Protein AF-A0AA90TPK6-F1 (afdb_monomer_lite)

Foldseek 3Di:
DDDDPVRVVVVVVVPPDPPCPPVNVVVVVVVVVVVVVVVPPPDQPPPRDPVLLVLLLVLQDPVQQPDSVLLSVLLVVVVVVVDDSVLLSQLSVLLVQLCVLVVNDSVPDHRSNVCSHPVVSSPDDRDRPDPPDDPDPPDPPPPVVVVVVVVVPD

Sequence (154 aa):
MNPTYEELRLLASQAATVEVDAGRLEEMLDEIERLRAVANLKPAKRNDYPPEFEEAWAAYPVERQGTKRSAFKAWGANIKRGVEPAEILLGLHRYLAHAHAIGTETKYLKLAATFFGPDEHFAANYVMPSAKQSNLGKAGQATARAAQEWMDGK

pLDDT: mean 77.91, std 18.77, range [39.22, 97.0]

Structure (mmCIF, N/CA/C/O backbone):
data_AF-A0AA90TPK6-F1
#
_entry.id   AF-A0AA90TPK6-F1
#
loop_
_atom_site.group_PDB
_atom_site.id
_atom_site.type_symbol
_atom_site.label_atom_id
_atom_site.label_alt_id
_atom_site.label_comp_id
_atom_site.label_asym_id
_atom_site.label_entity_id
_atom_site.label_seq_id
_atom_site.pdbx_PDB_ins_code
_atom_site.Cartn_x
_atom_site.Cartn_y
_atom_site.Cartn_z
_atom_site.occupancy
_atom_site.B_iso_or_equiv
_atom_site.auth_seq_id
_atom_site.auth_comp_id
_atom_site.auth_asym_id
_atom_site.auth_atom_id
_atom_site.pdbx_PDB_model_num
ATOM 1 N N . MET A 1 1 ? -57.838 -9.080 41.373 1.00 51.59 1 MET A N 1
ATOM 2 C CA . MET A 1 1 ? -57.489 -9.937 42.525 1.00 51.59 1 MET A CA 1
ATOM 3 C C . MET A 1 1 ? -55.981 -10.071 42.535 1.00 51.59 1 MET A C 1
ATOM 5 O O . MET A 1 1 ? -55.433 -10.412 41.497 1.00 51.59 1 MET A O 1
ATOM 9 N N . ASN A 1 2 ? -55.325 -9.700 43.637 1.00 57.94 2 ASN A N 1
ATOM 10 C CA . ASN A 1 2 ? -53.879 -9.877 43.770 1.00 57.94 2 ASN A CA 1
ATOM 11 C C . ASN A 1 2 ? -53.601 -11.355 44.060 1.00 57.94 2 ASN A C 1
ATOM 13 O O . ASN A 1 2 ? -54.301 -11.911 44.910 1.00 57.94 2 ASN A O 1
ATOM 17 N N . PRO A 1 3 ? -52.638 -11.979 43.363 1.00 74.94 3 PRO A N 1
ATOM 18 C CA . PRO A 1 3 ? -52.300 -13.373 43.596 1.00 74.94 3 PRO A CA 1
ATOM 19 C C . PRO A 1 3 ? -51.870 -13.557 45.049 1.00 74.94 3 PRO A C 1
ATOM 21 O O . PRO A 1 3 ? -51.177 -12.715 45.632 1.00 74.94 3 PRO A O 1
ATOM 24 N N . THR A 1 4 ? -52.332 -14.646 45.644 1.00 85.50 4 THR A N 1
ATOM 25 C CA . THR A 1 4 ? -51.998 -14.982 47.026 1.00 85.50 4 THR A CA 1
ATOM 26 C C . THR A 1 4 ? -50.564 -15.506 47.113 1.00 85.50 4 THR A C 1
ATOM 28 O O . THR A 1 4 ? -49.990 -15.989 46.139 1.00 85.50 4 THR A O 1
ATOM 31 N N . TYR A 1 5 ? -49.953 -15.398 48.294 1.00 73.81 5 TYR A N 1
ATOM 32 C CA . TYR A 1 5 ? -48.559 -15.802 48.517 1.00 73.81 5 TYR A CA 1
ATOM 33 C C . TYR A 1 5 ? -48.288 -17.276 48.153 1.00 73.81 5 TYR A C 1
ATOM 35 O O . TYR A 1 5 ? -47.227 -17.596 47.620 1.00 73.81 5 TYR A O 1
ATOM 43 N N . GLU A 1 6 ? -49.266 -18.156 48.372 1.00 78.00 6 GLU A N 1
ATOM 44 C CA . GLU A 1 6 ? -49.195 -19.573 47.987 1.00 78.00 6 GLU A CA 1
ATOM 45 C C . GLU A 1 6 ? -49.163 -19.769 46.466 1.00 78.00 6 GLU A C 1
ATOM 47 O O . GLU A 1 6 ? -48.372 -20.559 45.956 1.00 78.00 6 GLU A O 1
ATOM 52 N N . GLU A 1 7 ? -49.950 -18.996 45.715 1.00 80.31 7 GLU A N 1
ATOM 53 C CA . GLU A 1 7 ? -49.953 -19.052 44.248 1.00 80.31 7 GLU A CA 1
ATOM 54 C C . GLU A 1 7 ? -48.627 -18.559 43.664 1.00 80.31 7 GLU A C 1
ATOM 56 O O . GLU A 1 7 ? -48.105 -19.148 42.718 1.00 80.31 7 GLU A O 1
ATOM 61 N N . LEU A 1 8 ? -48.039 -17.518 44.263 1.00 74.00 8 LEU A N 1
ATOM 62 C CA . LEU A 1 8 ? -46.716 -17.024 43.877 1.00 74.00 8 LEU A CA 1
ATOM 63 C C . LEU A 1 8 ? -45.623 -18.063 44.149 1.00 74.00 8 LEU A C 1
ATOM 65 O O . LEU A 1 8 ? -44.742 -18.262 43.314 1.00 74.00 8 LEU A O 1
ATOM 69 N N . ARG A 1 9 ? -45.695 -18.758 45.290 1.00 76.81 9 ARG A N 1
ATOM 70 C CA . ARG A 1 9 ? -44.751 -19.821 45.653 1.00 76.81 9 ARG A CA 1
ATOM 71 C C . ARG A 1 9 ? -44.862 -21.027 44.719 1.00 76.81 9 ARG A C 1
ATOM 73 O O . ARG A 1 9 ? -43.839 -21.572 44.312 1.00 76.81 9 ARG A O 1
ATOM 80 N N . LEU A 1 10 ? -46.085 -21.402 44.348 1.00 76.94 10 LEU A N 1
ATOM 81 C CA . LEU A 1 10 ? -46.362 -22.520 43.449 1.00 76.94 10 LEU A CA 1
ATOM 82 C C . LEU A 1 10 ? -45.979 -22.214 41.989 1.00 76.94 10 LEU A C 1
ATOM 84 O O . LEU A 1 10 ? -45.517 -23.101 41.269 1.00 76.94 10 LEU A O 1
ATOM 88 N N . LEU A 1 11 ? -46.135 -20.964 41.540 1.00 72.69 11 LEU A N 1
ATOM 89 C CA . LEU A 1 11 ? -45.633 -20.507 40.239 1.00 72.69 11 LEU A CA 1
ATOM 90 C C . LEU A 1 11 ? -44.101 -20.474 40.215 1.00 72.69 11 LEU A C 1
ATOM 92 O O . LEU A 1 11 ? -43.498 -20.929 39.246 1.00 72.69 11 LEU A O 1
ATOM 96 N N . ALA A 1 12 ? -43.469 -20.004 41.293 1.00 71.56 12 ALA A N 1
ATOM 97 C CA . ALA A 1 12 ? -42.014 -19.989 41.415 1.00 71.56 12 ALA A CA 1
ATOM 98 C C . ALA A 1 12 ? -41.407 -21.403 41.448 1.00 71.56 12 ALA A C 1
ATOM 100 O O . ALA A 1 12 ? -40.334 -21.601 40.893 1.00 71.56 12 ALA A O 1
ATOM 101 N N . SER A 1 13 ? -42.095 -22.395 42.029 1.00 70.19 13 SER A N 1
ATOM 102 C CA . SER A 1 13 ? -41.637 -23.794 42.000 1.00 70.19 13 SER A CA 1
ATOM 103 C C . SER A 1 13 ? -41.799 -24.475 40.636 1.00 70.19 13 SER A C 1
ATOM 105 O O . SER A 1 13 ? -41.150 -25.482 40.384 1.00 70.19 13 SER A O 1
ATOM 107 N N . GLN A 1 14 ? -42.689 -23.963 39.778 1.00 66.75 14 GLN A N 1
ATOM 108 C CA . GLN A 1 14 ? -42.919 -24.474 38.418 1.00 66.75 14 GLN A CA 1
ATOM 109 C C . GLN A 1 14 ? -42.089 -23.746 37.356 1.00 66.75 14 GLN A C 1
ATOM 111 O O . GLN A 1 14 ? -41.917 -24.259 36.250 1.00 66.75 14 GLN A O 1
ATOM 116 N N . ALA A 1 15 ? -41.584 -22.552 37.668 1.00 60.38 15 ALA A N 1
ATOM 117 C CA . ALA A 1 15 ? -40.645 -21.857 36.811 1.00 60.38 15 ALA A CA 1
ATOM 118 C C . ALA A 1 15 ? -39.347 -22.668 36.769 1.00 60.38 15 ALA A C 1
ATOM 120 O O . ALA A 1 15 ? -38.683 -22.829 37.789 1.00 60.38 15 ALA A O 1
ATOM 121 N N . ALA A 1 16 ? -39.001 -23.190 35.590 1.00 55.09 16 ALA A N 1
ATOM 122 C CA . ALA A 1 16 ? -37.716 -23.828 35.350 1.00 55.09 16 ALA A CA 1
ATOM 123 C C . ALA A 1 16 ? -36.609 -22.827 35.702 1.00 55.09 16 ALA A C 1
ATOM 125 O O . ALA A 1 16 ? -36.316 -21.898 34.945 1.00 55.09 16 ALA A O 1
ATOM 126 N N . THR A 1 17 ? -36.037 -22.981 36.893 1.00 54.44 17 THR A N 1
ATOM 127 C CA . THR A 1 17 ? -34.866 -22.234 37.314 1.00 54.44 17 THR A CA 1
ATOM 128 C C . THR A 1 17 ? -33.757 -22.621 36.358 1.00 54.44 17 THR A C 1
ATOM 130 O O . THR A 1 17 ? -33.359 -23.781 36.289 1.00 54.44 17 THR A O 1
ATOM 133 N N . VAL A 1 18 ? -33.303 -21.660 35.561 1.00 58.31 18 VAL A N 1
ATOM 134 C CA . VAL A 1 18 ? -32.115 -21.827 34.733 1.00 58.31 18 VAL A CA 1
ATOM 135 C C . VAL A 1 18 ? -30.950 -21.997 35.703 1.00 58.31 18 VAL A C 1
ATOM 137 O O . VAL A 1 18 ? -30.424 -21.009 36.209 1.00 58.31 18 VAL A O 1
ATOM 140 N N . GLU A 1 19 ? -30.607 -23.241 36.033 1.00 52.03 19 GLU A N 1
ATOM 141 C CA . GLU A 1 19 ? -29.464 -23.536 36.887 1.00 52.03 19 GLU A CA 1
ATOM 142 C C . GLU A 1 19 ? -28.209 -23.070 36.157 1.00 52.03 19 GLU A C 1
ATOM 144 O O . GLU A 1 19 ? -27.837 -23.570 35.092 1.00 52.03 19 GLU A O 1
ATOM 149 N N . VAL A 1 20 ? -27.604 -22.014 36.687 1.00 55.88 20 VAL A N 1
ATOM 150 C CA . VAL A 1 20 ? -26.302 -21.562 36.229 1.00 55.88 20 VAL A CA 1
ATOM 151 C C . VAL A 1 20 ? -25.285 -22.403 36.991 1.00 55.88 20 VAL A C 1
ATOM 153 O O . VAL A 1 20 ? -24.901 -22.056 38.104 1.00 55.88 20 VAL A O 1
ATOM 156 N N . ASP A 1 21 ? -24.927 -23.558 36.431 1.00 64.88 21 ASP A N 1
ATOM 157 C CA . ASP A 1 21 ? -23.837 -24.376 36.965 1.00 64.88 21 ASP A CA 1
ATOM 158 C C . ASP A 1 21 ? -22.499 -23.625 36.837 1.00 64.88 21 ASP A C 1
ATOM 160 O O . ASP A 1 21 ? -22.328 -22.781 35.948 1.00 64.88 21 ASP A O 1
ATOM 164 N N . ALA A 1 22 ? -21.556 -23.922 37.733 1.00 66.38 22 ALA A N 1
ATOM 165 C CA . ALA A 1 22 ? -20.252 -23.268 37.796 1.00 66.38 22 ALA A CA 1
ATOM 166 C C . ALA A 1 22 ? -19.527 -23.255 36.436 1.00 66.38 22 ALA A C 1
ATOM 168 O O . ALA A 1 22 ? -18.959 -22.228 36.070 1.00 66.38 22 ALA A O 1
ATOM 169 N N . GLY A 1 23 ? -19.646 -24.322 35.634 1.00 72.75 23 GLY A N 1
ATOM 170 C CA . GLY A 1 23 ? -19.026 -24.376 34.305 1.00 72.75 23 GLY A CA 1
ATOM 171 C C . GLY A 1 23 ? -19.586 -23.343 33.319 1.00 72.75 23 GLY A C 1
ATOM 172 O O . GLY A 1 23 ? -18.851 -22.788 32.506 1.00 72.75 23 GLY A O 1
ATOM 173 N N . ARG A 1 24 ? -20.877 -23.006 33.428 1.00 79.31 24 ARG A N 1
ATOM 174 C CA . ARG A 1 24 ? -21.513 -21.988 32.579 1.00 79.31 24 ARG A CA 1
ATOM 175 C C . 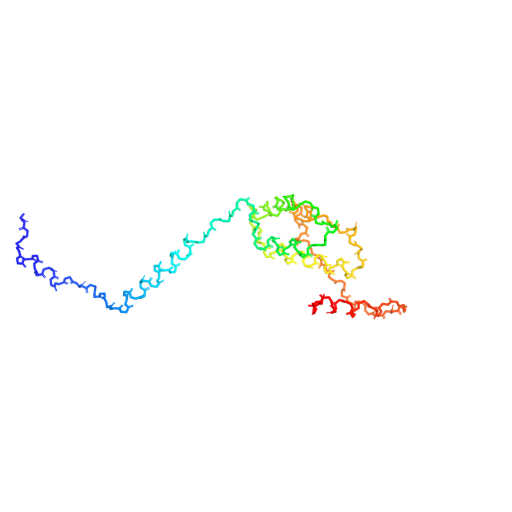ARG A 1 24 ? -21.113 -20.572 32.986 1.00 79.31 24 ARG A C 1
ATOM 177 O O . ARG A 1 24 ? -21.016 -19.699 32.129 1.00 79.31 24 ARG A O 1
ATOM 184 N N . LEU A 1 25 ? -20.882 -20.331 34.278 1.00 72.94 25 LEU A N 1
ATOM 185 C CA . LEU A 1 25 ? -20.334 -19.055 34.746 1.00 72.94 25 LEU A CA 1
ATOM 186 C C . LEU A 1 25 ? -18.903 -18.862 34.250 1.00 72.94 25 LEU A C 1
ATOM 188 O O . LEU A 1 25 ? -18.575 -17.767 33.808 1.00 72.94 25 LEU A O 1
ATOM 192 N N . GLU A 1 26 ? -18.083 -19.909 34.279 1.00 78.12 26 GLU A N 1
ATOM 193 C CA . GLU A 1 26 ? -16.712 -19.861 33.766 1.00 78.12 26 GLU A CA 1
ATOM 194 C C . GLU A 1 26 ? -16.679 -19.579 32.259 1.00 78.12 26 GLU A C 1
ATOM 196 O O . GLU A 1 26 ? -15.955 -18.686 31.825 1.00 78.12 26 GLU A O 1
ATOM 201 N N . GLU A 1 27 ? -17.533 -20.239 31.472 1.00 82.62 27 GLU A N 1
ATOM 202 C CA . GLU A 1 27 ? -17.660 -19.975 30.033 1.00 82.62 27 GLU A CA 1
ATOM 203 C C . GLU A 1 27 ? -18.116 -18.533 29.748 1.00 82.62 27 GLU A C 1
ATOM 205 O O . GLU A 1 27 ? -17.557 -17.845 28.894 1.00 82.62 27 GLU A O 1
ATOM 210 N N . MET A 1 28 ? -19.099 -18.033 30.504 1.00 77.06 28 MET A N 1
ATOM 211 C CA . MET A 1 28 ? -19.578 -16.656 30.364 1.00 77.06 28 MET A CA 1
ATOM 212 C C . MET A 1 28 ? -18.528 -15.622 30.788 1.00 77.06 28 MET A C 1
ATOM 214 O O . MET A 1 28 ? -18.476 -14.536 30.208 1.00 77.06 28 MET A O 1
ATOM 218 N N . LEU A 1 29 ? -17.704 -15.928 31.792 1.00 81.56 29 LEU A N 1
ATOM 219 C CA . LEU A 1 29 ? -16.610 -15.063 32.229 1.00 81.56 29 LEU A CA 1
ATOM 220 C C . LEU A 1 29 ? -15.486 -15.015 31.186 1.00 81.56 29 LEU A C 1
ATOM 222 O O . LEU A 1 29 ? -15.029 -13.915 30.876 1.00 81.56 29 LEU A O 1
ATOM 226 N N . ASP A 1 30 ? -15.111 -16.152 30.589 1.00 88.94 30 ASP A N 1
ATOM 227 C CA . ASP A 1 30 ? -14.124 -16.210 29.499 1.00 88.94 30 ASP A CA 1
ATOM 228 C C . ASP A 1 30 ? -14.611 -15.417 28.276 1.00 88.94 30 ASP A C 1
ATOM 230 O O . ASP A 1 30 ? -13.870 -14.621 27.699 1.00 88.94 30 ASP A O 1
ATOM 234 N N . GLU A 1 31 ? -15.899 -15.531 27.936 1.00 86.38 31 GLU A N 1
ATOM 235 C CA . GLU A 1 31 ? -16.508 -14.752 26.856 1.00 86.38 31 GLU A CA 1
ATOM 236 C C . GLU A 1 31 ? -16.517 -13.245 27.168 1.00 86.38 31 GLU A C 1
ATOM 238 O O . GLU A 1 31 ? -16.183 -12.426 26.310 1.00 86.38 31 GLU A O 1
ATOM 243 N N . ILE A 1 32 ? -16.813 -12.841 28.409 1.00 81.75 32 ILE A N 1
ATOM 244 C CA . ILE A 1 32 ? -16.724 -11.433 28.831 1.00 81.75 32 ILE A CA 1
ATOM 245 C C . ILE A 1 32 ? -15.281 -10.917 28.737 1.00 81.75 32 ILE A C 1
ATOM 247 O O . ILE A 1 32 ? -15.071 -9.773 28.321 1.00 81.75 32 ILE A O 1
ATOM 251 N N . GLU A 1 33 ? -14.284 -11.717 29.113 1.00 87.19 33 GLU A N 1
ATOM 252 C CA . GLU A 1 33 ? -12.873 -11.339 29.002 1.00 87.19 33 GLU A CA 1
ATOM 253 C C . GLU A 1 33 ? -12.419 -11.230 27.545 1.00 87.19 33 GLU A C 1
ATOM 255 O O . GLU A 1 33 ? -11.773 -10.240 27.188 1.00 87.19 33 GLU A O 1
ATOM 260 N N . ARG A 1 34 ? -12.837 -12.157 26.676 1.00 82.31 34 ARG A N 1
ATOM 261 C CA . ARG A 1 34 ? -12.616 -12.066 25.225 1.00 82.31 34 ARG A CA 1
ATOM 262 C C . ARG A 1 34 ? -13.236 -10.802 24.642 1.00 82.31 34 ARG A C 1
ATOM 264 O O . ARG A 1 34 ? -12.556 -10.048 23.946 1.00 82.31 34 ARG A O 1
ATOM 271 N N . LEU A 1 35 ? -14.493 -10.509 24.974 1.00 80.06 35 LEU A N 1
ATOM 272 C CA . LEU A 1 35 ? -15.188 -9.309 24.503 1.00 80.06 35 LEU A CA 1
ATOM 273 C C . LEU A 1 35 ? -14.528 -8.021 25.021 1.00 80.06 35 LEU A C 1
ATOM 275 O O . LEU A 1 35 ? -14.409 -7.041 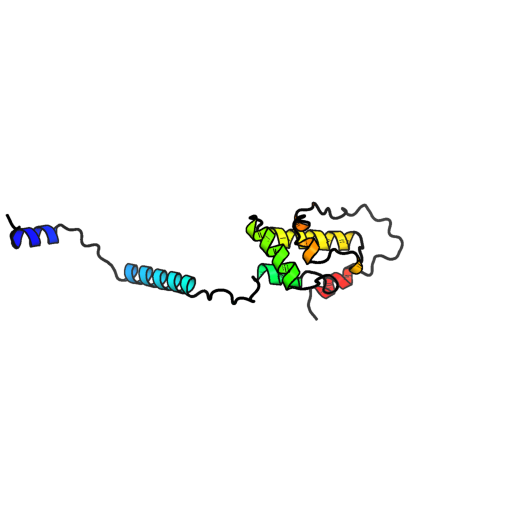24.283 1.00 80.06 35 LEU A O 1
ATOM 279 N N . ARG A 1 36 ? -14.032 -8.018 26.265 1.00 79.62 36 ARG A N 1
ATOM 280 C CA . ARG A 1 36 ? -13.252 -6.900 26.820 1.00 79.62 36 ARG A CA 1
ATOM 281 C C . ARG A 1 36 ? -11.898 -6.742 26.139 1.00 79.62 36 ARG A C 1
ATOM 283 O O . ARG A 1 36 ? -11.489 -5.607 25.914 1.00 79.62 36 ARG A O 1
ATOM 290 N N . ALA A 1 37 ? -11.217 -7.830 25.787 1.00 75.31 37 ALA A N 1
ATOM 291 C CA . ALA A 1 37 ? -9.955 -7.779 25.055 1.00 75.31 37 ALA A CA 1
ATOM 292 C C . ALA A 1 37 ? -10.139 -7.147 23.666 1.00 75.31 37 ALA A C 1
ATOM 294 O O . ALA A 1 37 ? -9.347 -6.289 23.277 1.00 75.31 37 ALA A O 1
ATOM 295 N N . VAL A 1 38 ? -11.232 -7.484 22.972 1.00 72.00 38 VAL A N 1
ATOM 296 C CA . VAL A 1 38 ? -11.617 -6.849 21.700 1.00 72.00 38 VAL A CA 1
ATOM 297 C C . VAL A 1 38 ? -11.947 -5.364 21.898 1.00 72.00 38 VAL A C 1
ATOM 299 O O . VAL A 1 38 ? -11.495 -4.525 21.123 1.00 72.00 38 VAL A O 1
ATOM 302 N N . ALA A 1 39 ? -12.671 -5.007 22.963 1.00 68.06 39 ALA A N 1
ATOM 303 C CA . ALA A 1 39 ? -13.002 -3.612 23.272 1.00 68.06 39 ALA A CA 1
ATOM 304 C C . ALA A 1 39 ? -11.787 -2.767 23.706 1.00 68.06 39 ALA A C 1
ATOM 306 O O . ALA A 1 39 ? -11.800 -1.546 23.555 1.00 68.06 39 ALA A O 1
ATOM 307 N N . ASN A 1 40 ? -10.736 -3.401 24.237 1.00 66.12 40 ASN A N 1
ATOM 308 C CA . ASN A 1 40 ? -9.506 -2.746 24.685 1.00 66.12 40 ASN A CA 1
ATOM 309 C C . ASN A 1 40 ? -8.424 -2.678 23.589 1.00 66.12 40 ASN A C 1
ATOM 311 O O . ASN A 1 40 ? -7.290 -2.263 23.856 1.00 66.12 40 ASN A O 1
ATOM 315 N N . LEU A 1 41 ? -8.757 -3.052 22.347 1.00 63.44 41 LEU A N 1
ATOM 316 C CA . LEU A 1 41 ? -7.937 -2.734 21.184 1.00 63.44 41 LEU A CA 1
ATOM 317 C C . LEU A 1 41 ? -7.858 -1.209 21.070 1.00 63.44 41 LEU A C 1
ATOM 319 O O . LEU A 1 41 ? -8.833 -0.529 20.747 1.00 63.44 41 LEU A O 1
ATOM 323 N N . LYS A 1 42 ? -6.687 -0.659 21.408 1.00 57.12 42 LYS A N 1
ATOM 324 C CA . LYS A 1 42 ? -6.440 0.785 21.378 1.00 57.12 42 LYS A CA 1
ATOM 325 C C . LYS A 1 42 ? -6.824 1.327 19.997 1.00 57.12 42 LYS A C 1
ATOM 327 O O . LYS A 1 42 ? -6.365 0.767 19.000 1.00 57.12 42 LYS A O 1
ATOM 332 N N . PRO A 1 43 ? -7.600 2.423 19.910 1.00 51.72 43 PRO A N 1
ATOM 333 C CA . PRO A 1 43 ? -7.818 3.074 18.630 1.00 51.72 43 PRO A CA 1
ATOM 334 C C . PRO A 1 43 ? -6.451 3.468 18.072 1.00 51.72 43 PRO A C 1
ATOM 336 O O . PRO A 1 43 ? -5.657 4.095 18.782 1.00 51.72 43 PRO A O 1
ATOM 339 N N . ALA A 1 44 ? -6.168 3.063 16.831 1.00 53.94 44 ALA A N 1
ATOM 340 C CA . ALA A 1 44 ? -4.925 3.404 16.152 1.00 53.94 44 ALA A CA 1
ATOM 341 C C . ALA A 1 44 ? -4.677 4.909 16.313 1.00 53.94 44 ALA A C 1
ATOM 343 O O . ALA A 1 44 ? -5.560 5.738 16.049 1.00 53.94 44 ALA A O 1
ATOM 344 N N . LYS A 1 45 ? -3.499 5.276 16.830 1.00 50.28 45 LYS A N 1
ATOM 345 C CA . LYS A 1 45 ? -3.120 6.677 17.017 1.00 50.28 45 LYS A CA 1
ATOM 346 C C . LYS A 1 45 ? -3.282 7.377 15.669 1.00 50.28 45 LYS A C 1
ATOM 348 O O . LYS A 1 45 ? -3.059 6.776 14.627 1.00 50.28 45 LYS A O 1
ATOM 353 N N . ARG A 1 46 ? -3.602 8.673 15.662 1.00 54.22 46 ARG A N 1
ATOM 354 C CA . ARG A 1 46 ? -3.814 9.476 14.433 1.00 54.22 46 ARG A CA 1
ATOM 355 C C . ARG A 1 46 ? -2.685 9.414 13.374 1.00 54.22 46 ARG A C 1
ATOM 357 O O . ARG A 1 46 ? -2.883 9.943 12.287 1.00 54.22 46 ARG A O 1
ATOM 364 N N . ASN A 1 47 ? -1.535 8.815 13.694 1.00 57.75 47 ASN A N 1
ATOM 365 C CA . ASN A 1 47 ? -0.375 8.608 12.821 1.00 57.75 47 ASN A CA 1
ATOM 366 C C . ASN A 1 47 ? 0.116 7.147 12.768 1.00 57.75 47 ASN A C 1
ATOM 368 O O . ASN A 1 47 ? 1.154 6.904 12.156 1.00 57.75 47 ASN A O 1
ATOM 372 N N . ASP A 1 48 ? -0.577 6.202 13.403 1.00 76.44 48 ASP A N 1
ATOM 373 C CA . ASP A 1 48 ? -0.235 4.790 13.269 1.00 76.44 48 ASP A CA 1
ATOM 374 C C . ASP A 1 48 ? -0.850 4.312 11.960 1.00 76.44 48 ASP A C 1
ATOM 376 O O . ASP A 1 48 ? -2.073 4.278 11.792 1.00 76.44 48 ASP A O 1
ATOM 380 N N . TYR A 1 49 ? 0.015 4.039 10.990 1.00 87.94 49 TYR A N 1
ATOM 381 C CA . TYR A 1 49 ? -0.417 3.433 9.749 1.00 87.94 49 TYR A CA 1
ATOM 382 C C . TYR A 1 49 ? -0.794 1.969 10.016 1.00 87.94 49 TYR A C 1
ATOM 384 O O . TYR A 1 49 ? -0.168 1.324 10.860 1.00 87.94 49 TYR A O 1
ATOM 392 N N . PRO A 1 50 ? -1.810 1.439 9.322 1.00 91.69 50 PRO A N 1
ATOM 393 C CA . PRO A 1 50 ? -2.194 0.044 9.470 1.00 91.69 50 PRO A CA 1
ATOM 394 C C . PRO A 1 50 ? -1.031 -0.879 9.062 1.00 91.69 50 PRO A C 1
ATOM 396 O O . PRO A 1 50 ? -0.266 -0.519 8.157 1.00 91.69 50 PRO A O 1
ATOM 399 N N . PRO A 1 51 ? -0.873 -2.043 9.717 1.00 91.25 51 PRO A N 1
ATOM 400 C CA . PRO A 1 51 ? 0.262 -2.938 9.492 1.00 91.25 51 PRO A CA 1
ATOM 401 C C . PRO A 1 51 ? 0.378 -3.388 8.030 1.00 91.25 51 PRO A C 1
ATOM 403 O O . PRO A 1 51 ? 1.483 -3.478 7.508 1.00 91.25 51 PRO A O 1
ATOM 406 N N . GLU A 1 52 ? -0.742 -3.559 7.333 1.00 92.00 52 GLU A N 1
ATOM 407 C CA . GLU A 1 52 ? -0.781 -3.934 5.917 1.00 92.00 52 GLU A CA 1
ATOM 408 C C . GLU A 1 52 ? -0.195 -2.831 5.023 1.00 92.00 52 GLU A C 1
ATOM 410 O O . GLU A 1 52 ? 0.471 -3.105 4.022 1.00 92.00 52 GLU A O 1
ATOM 415 N N . PHE A 1 53 ? -0.412 -1.561 5.386 1.00 95.06 53 PHE A N 1
ATOM 416 C CA . PHE A 1 53 ? 0.230 -0.449 4.693 1.00 95.06 53 PHE A CA 1
ATOM 417 C C . PHE A 1 53 ? 1.720 -0.372 5.024 1.00 95.06 53 PHE A C 1
ATOM 419 O O . PHE A 1 53 ? 2.509 -0.078 4.133 1.00 95.06 53 PHE A O 1
ATOM 426 N N . GLU A 1 54 ? 2.116 -0.609 6.276 1.00 94.88 54 GLU A N 1
ATOM 427 C CA . GLU A 1 54 ? 3.531 -0.642 6.668 1.00 94.88 54 GLU A CA 1
ATOM 428 C C . GLU A 1 54 ? 4.301 -1.737 5.921 1.00 94.88 54 GLU A C 1
ATOM 430 O O . GLU A 1 54 ? 5.402 -1.484 5.436 1.00 94.88 54 GLU A O 1
ATOM 435 N N . GLU A 1 55 ? 3.698 -2.913 5.749 1.00 94.44 55 GLU A N 1
ATOM 436 C CA . GLU A 1 55 ? 4.258 -4.009 4.958 1.00 94.44 55 GLU A CA 1
ATOM 437 C C . GLU A 1 55 ? 4.417 -3.613 3.483 1.00 94.44 55 GLU A C 1
ATOM 439 O O . GLU A 1 55 ? 5.517 -3.690 2.928 1.00 94.44 55 GLU A O 1
ATOM 444 N N . ALA A 1 56 ? 3.355 -3.089 2.861 1.00 94.38 56 ALA A N 1
ATOM 445 C CA . ALA A 1 56 ? 3.412 -2.611 1.479 1.00 94.38 56 ALA A CA 1
ATOM 446 C C . ALA A 1 56 ? 4.412 -1.453 1.302 1.00 94.38 56 ALA A C 1
ATOM 448 O O . ALA A 1 56 ? 5.066 -1.334 0.265 1.00 94.38 56 ALA A O 1
ATOM 449 N N . TRP A 1 57 ? 4.542 -0.591 2.311 1.00 94.88 57 TRP A N 1
ATOM 450 C CA . TRP A 1 57 ? 5.496 0.509 2.327 1.00 94.88 57 TRP A CA 1
ATOM 451 C C . TRP A 1 57 ? 6.935 -0.005 2.392 1.00 94.88 57 TRP A C 1
ATOM 453 O O . TRP A 1 57 ? 7.761 0.424 1.590 1.00 94.88 57 TRP A O 1
ATOM 463 N N . ALA A 1 58 ? 7.223 -0.944 3.296 1.00 93.81 58 ALA A N 1
ATOM 464 C CA . ALA A 1 58 ? 8.545 -1.537 3.468 1.00 93.81 58 ALA A CA 1
ATOM 465 C C . ALA A 1 58 ? 9.000 -2.344 2.240 1.00 93.81 58 ALA A C 1
ATOM 467 O O . ALA A 1 58 ? 10.177 -2.298 1.890 1.00 93.81 58 ALA A O 1
ATOM 468 N N . ALA A 1 59 ? 8.077 -3.028 1.555 1.00 91.94 59 ALA A N 1
ATOM 469 C CA . ALA A 1 59 ? 8.370 -3.772 0.329 1.00 91.94 59 ALA A CA 1
ATOM 470 C C . ALA A 1 59 ? 8.712 -2.864 -0.870 1.00 91.94 59 ALA A C 1
ATOM 472 O O . ALA A 1 59 ? 9.372 -3.295 -1.818 1.00 91.94 59 ALA A O 1
ATOM 473 N N . TYR A 1 60 ? 8.256 -1.608 -0.863 1.00 91.19 60 TYR A N 1
ATOM 474 C CA . TYR A 1 60 ? 8.473 -0.679 -1.970 1.00 91.19 60 TYR A CA 1
ATOM 475 C C . TYR A 1 60 ? 9.916 -0.132 -1.966 1.00 91.19 60 TYR A C 1
ATOM 477 O O . TYR A 1 60 ? 10.379 0.312 -0.915 1.00 91.19 60 TYR A O 1
ATOM 485 N N . PRO A 1 61 ? 10.620 -0.054 -3.116 1.00 90.88 61 PRO A N 1
ATOM 486 C CA . PRO A 1 61 ? 11.977 0.498 -3.178 1.00 90.88 61 PRO A CA 1
ATOM 487 C C . PRO A 1 61 ? 12.076 1.931 -2.642 1.00 90.88 61 PRO A C 1
ATOM 489 O O . PRO A 1 61 ? 11.294 2.805 -3.035 1.00 90.88 61 PRO A O 1
ATOM 492 N N . VAL A 1 62 ? 13.067 2.180 -1.781 1.00 90.38 62 VAL A N 1
ATOM 493 C CA . VAL A 1 62 ? 13.241 3.438 -1.029 1.00 90.38 62 VAL A CA 1
ATOM 494 C C . VAL A 1 62 ? 13.340 4.652 -1.957 1.00 90.38 62 VAL A C 1
ATOM 496 O O . VAL A 1 62 ? 12.745 5.695 -1.688 1.00 90.38 62 VAL A O 1
ATOM 499 N N . GLU A 1 63 ? 13.999 4.513 -3.110 1.00 91.12 63 GLU A N 1
ATOM 500 C CA . GLU A 1 63 ? 14.181 5.597 -4.083 1.00 91.12 63 GLU A CA 1
ATOM 501 C C . GLU A 1 63 ? 12.863 6.039 -4.735 1.00 91.12 63 GLU A C 1
ATOM 503 O O . GLU A 1 63 ? 12.787 7.119 -5.327 1.00 91.12 63 GLU A O 1
ATOM 508 N N . ARG A 1 64 ? 11.820 5.203 -4.661 1.00 94.94 64 ARG A N 1
ATOM 509 C CA . ARG A 1 64 ? 10.516 5.425 -5.307 1.00 94.94 64 ARG A CA 1
ATOM 510 C C . ARG A 1 64 ? 9.352 5.467 -4.321 1.00 94.94 64 ARG A C 1
ATOM 512 O O . ARG A 1 64 ? 8.210 5.650 -4.738 1.00 94.94 64 ARG A O 1
ATOM 519 N N . GLN A 1 65 ? 9.628 5.383 -3.024 1.00 91.19 65 GLN A N 1
ATOM 520 C CA . GLN A 1 65 ? 8.637 5.533 -1.960 1.00 91.19 65 GLN A CA 1
ATOM 521 C C . GLN A 1 65 ? 8.013 6.943 -1.929 1.00 91.19 65 GLN A C 1
ATOM 523 O O . GLN A 1 65 ? 6.803 7.097 -1.753 1.00 91.19 65 GLN A O 1
ATOM 528 N N . GLY A 1 66 ? 8.804 7.996 -2.152 1.00 92.06 66 GLY A N 1
ATOM 529 C CA . GLY A 1 66 ? 8.316 9.375 -2.042 1.00 92.06 66 GLY A CA 1
ATOM 530 C C . GLY A 1 66 ? 7.853 9.707 -0.616 1.00 92.06 66 GLY A C 1
ATOM 531 O O . GLY A 1 66 ? 8.459 9.270 0.359 1.00 92.06 66 GLY A O 1
ATOM 532 N N . THR A 1 67 ? 6.783 10.497 -0.458 1.00 94.31 67 THR A N 1
ATOM 533 C CA . THR A 1 67 ? 6.286 10.847 0.888 1.00 94.31 67 THR A CA 1
ATOM 534 C C . THR A 1 67 ? 5.249 9.839 1.387 1.00 94.31 67 THR A C 1
ATOM 536 O O . THR A 1 67 ? 4.204 9.645 0.757 1.00 94.31 67 THR A O 1
ATOM 539 N N . LYS A 1 68 ? 5.484 9.265 2.574 1.00 94.00 68 LYS A N 1
ATOM 540 C CA . LYS A 1 68 ? 4.603 8.257 3.193 1.00 94.00 68 LYS A CA 1
ATOM 541 C C . LYS A 1 68 ? 3.151 8.717 3.321 1.00 94.00 68 LYS A C 1
ATOM 543 O O . LYS A 1 68 ? 2.232 7.978 2.995 1.00 94.00 68 LYS A O 1
ATOM 548 N N . ARG A 1 69 ? 2.934 9.986 3.691 1.00 94.38 69 ARG A N 1
ATOM 549 C CA . ARG A 1 69 ? 1.592 10.586 3.793 1.00 94.38 69 ARG A CA 1
ATOM 550 C C . ARG A 1 69 ? 0.839 10.584 2.458 1.00 94.38 69 ARG A C 1
ATOM 552 O O . ARG A 1 69 ? -0.363 10.337 2.447 1.00 94.38 69 ARG A O 1
ATOM 559 N N . SER A 1 70 ? 1.519 10.878 1.346 1.00 94.56 70 SER A N 1
ATOM 560 C CA . SER A 1 70 ? 0.886 10.887 0.019 1.00 94.56 70 SER A CA 1
ATOM 561 C C . SER A 1 70 ? 0.512 9.480 -0.444 1.00 94.56 70 SER A C 1
ATOM 563 O O . SER A 1 70 ? -0.612 9.272 -0.898 1.00 94.56 70 SER A O 1
ATOM 565 N N . ALA A 1 71 ? 1.409 8.514 -0.235 1.00 95.44 71 ALA A N 1
ATOM 566 C CA . ALA A 1 71 ? 1.163 7.109 -0.525 1.00 95.44 71 ALA A CA 1
ATOM 567 C C . ALA A 1 71 ? 0.015 6.558 0.326 1.00 95.44 71 ALA A C 1
ATOM 569 O O . ALA A 1 71 ? -0.897 5.943 -0.214 1.00 95.44 71 ALA A O 1
ATOM 570 N N . PHE A 1 72 ? -0.009 6.871 1.625 1.00 95.69 72 PHE A N 1
ATOM 571 C CA . PHE A 1 72 ? -1.086 6.451 2.518 1.00 95.69 72 PHE A CA 1
ATOM 572 C C . PHE A 1 72 ? -2.436 7.067 2.149 1.00 95.69 72 PHE A C 1
ATOM 574 O O . PHE A 1 72 ? -3.457 6.389 2.189 1.00 95.69 72 PHE A O 1
ATOM 581 N N . LYS A 1 73 ? -2.464 8.345 1.743 1.00 95.69 73 LYS A N 1
ATOM 582 C CA . LYS A 1 73 ? -3.696 8.986 1.263 1.00 95.69 73 LYS A CA 1
ATOM 583 C C . LYS A 1 73 ? -4.255 8.267 0.031 1.00 95.69 73 LYS A C 1
ATOM 585 O O . LYS A 1 73 ? -5.466 8.077 -0.047 1.00 95.69 73 LYS A O 1
ATOM 590 N N . ALA A 1 74 ? -3.388 7.899 -0.911 1.00 96.25 74 ALA A N 1
ATOM 591 C CA . ALA A 1 74 ? -3.766 7.186 -2.127 1.00 96.25 74 ALA A CA 1
ATOM 592 C C . ALA A 1 74 ? -4.237 5.751 -1.813 1.00 96.25 74 ALA A C 1
ATOM 594 O O . ALA A 1 74 ? -5.348 5.369 -2.172 1.00 96.25 74 ALA A O 1
ATOM 595 N N . TRP A 1 75 ? -3.463 5.015 -1.012 1.00 96.56 75 TRP A N 1
ATOM 596 C CA . TRP A 1 75 ? -3.810 3.682 -0.516 1.00 96.56 75 TRP A CA 1
ATOM 597 C C . TRP A 1 75 ? -5.157 3.671 0.219 1.00 96.56 75 TRP A C 1
ATOM 599 O O . TRP A 1 75 ? -6.065 2.925 -0.140 1.00 96.56 75 TRP A O 1
ATOM 609 N N . GLY A 1 76 ? -5.348 4.580 1.178 1.00 95.38 76 GLY A N 1
ATOM 610 C CA . GLY A 1 76 ? -6.582 4.683 1.955 1.00 95.38 76 GLY A CA 1
ATOM 611 C C . GLY A 1 76 ? -7.801 5.094 1.125 1.00 95.38 76 GLY A C 1
ATOM 612 O O . GLY A 1 76 ? -8.927 4.794 1.515 1.00 95.38 76 GLY A O 1
ATOM 613 N N . ALA A 1 77 ? -7.616 5.758 -0.023 1.00 96.50 77 ALA A N 1
ATOM 614 C CA . ALA A 1 77 ? -8.711 6.025 -0.955 1.00 96.50 77 ALA A CA 1
ATOM 615 C C . ALA A 1 77 ? -9.216 4.737 -1.626 1.00 96.50 77 ALA A C 1
ATOM 617 O O . ALA A 1 77 ? -10.420 4.603 -1.822 1.00 96.50 77 ALA A O 1
ATOM 618 N N . ASN A 1 78 ? -8.330 3.780 -1.913 1.00 96.25 78 ASN A N 1
ATOM 619 C CA . ASN A 1 78 ? -8.708 2.474 -2.456 1.00 96.25 78 ASN A CA 1
ATOM 620 C C . ASN A 1 78 ? -9.412 1.601 -1.410 1.00 96.25 78 ASN A C 1
ATOM 622 O O . ASN A 1 78 ? -10.458 1.032 -1.710 1.00 96.25 78 ASN A O 1
ATOM 626 N N . ILE A 1 79 ? -8.948 1.611 -0.155 1.00 96.44 79 ILE A N 1
ATOM 627 C CA . ILE A 1 79 ? -9.653 0.922 0.942 1.00 96.44 79 ILE A CA 1
ATOM 628 C C . ILE A 1 79 ? -11.079 1.465 1.111 1.00 96.44 79 ILE A C 1
ATOM 630 O O . ILE A 1 79 ? -12.036 0.707 1.222 1.00 96.44 79 ILE A O 1
ATOM 634 N N . LYS A 1 80 ? -11.262 2.792 1.034 1.00 94.94 80 LYS A N 1
ATOM 635 C CA . LYS A 1 80 ? -12.600 3.418 1.070 1.00 94.94 80 LYS A CA 1
ATOM 636 C C . LYS A 1 80 ? -13.498 3.030 -0.106 1.00 94.94 80 LYS A C 1
ATOM 638 O O . LYS A 1 80 ? -14.713 3.143 0.014 1.00 94.94 80 LYS A O 1
ATOM 643 N N . ARG A 1 81 ? -12.916 2.618 -1.233 1.00 94.38 81 ARG A N 1
ATOM 644 C CA . ARG A 1 81 ? -13.645 2.115 -2.407 1.00 94.38 81 ARG A CA 1
ATOM 645 C C . ARG A 1 81 ? -13.963 0.619 -2.310 1.00 94.38 81 ARG A C 1
ATOM 647 O O . ARG A 1 81 ? -14.647 0.116 -3.192 1.00 94.38 81 ARG A O 1
ATOM 654 N N . GLY A 1 82 ? -13.521 -0.058 -1.248 1.00 96.06 82 GLY A N 1
ATOM 655 C CA . GLY A 1 82 ? -13.772 -1.479 -1.009 1.00 96.06 82 GLY A CA 1
ATOM 656 C C . GLY A 1 82 ? -12.672 -2.409 -1.520 1.00 96.06 82 GLY A C 1
ATOM 657 O O . GLY A 1 82 ? -12.904 -3.608 -1.607 1.00 96.06 82 GLY A O 1
ATOM 658 N N . VAL A 1 83 ? -11.494 -1.883 -1.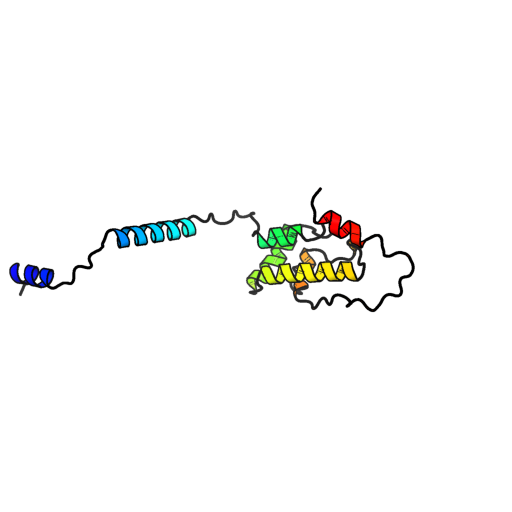869 1.00 95.88 83 VAL A N 1
ATOM 659 C CA . VAL A 1 83 ? -10.342 -2.725 -2.218 1.00 95.88 83 VAL A CA 1
ATOM 660 C C . VAL A 1 83 ? -9.746 -3.311 -0.941 1.00 95.88 83 VAL A C 1
ATOM 662 O O . VAL A 1 83 ? -9.441 -2.574 -0.001 1.00 95.88 83 VAL A O 1
ATOM 665 N N . GLU A 1 84 ? -9.541 -4.624 -0.924 1.00 95.88 84 GLU A N 1
ATOM 666 C CA . GLU A 1 84 ? -8.900 -5.321 0.188 1.00 95.88 84 GLU A CA 1
ATOM 667 C C . GLU A 1 84 ? -7.406 -4.943 0.296 1.00 95.88 84 GLU A C 1
ATOM 669 O O . GLU A 1 84 ? -6.684 -4.995 -0.708 1.00 95.88 84 GLU A O 1
ATOM 674 N N . PRO A 1 85 ? -6.882 -4.620 1.497 1.00 94.81 85 PRO A N 1
ATOM 675 C CA . PRO A 1 85 ? -5.458 -4.344 1.715 1.00 94.81 85 PRO A CA 1
ATOM 676 C C . PRO A 1 85 ? -4.519 -5.405 1.125 1.00 94.81 85 PRO A C 1
ATOM 678 O O . PRO A 1 85 ? -3.504 -5.074 0.504 1.00 94.81 85 PRO A O 1
ATOM 681 N N . ALA A 1 86 ? -4.889 -6.679 1.279 1.00 93.88 86 ALA A N 1
ATOM 682 C CA . ALA A 1 86 ? -4.124 -7.819 0.785 1.00 93.88 86 ALA A CA 1
ATOM 683 C C . ALA A 1 86 ? -4.030 -7.851 -0.751 1.00 93.88 86 ALA A C 1
ATOM 685 O O . ALA A 1 86 ? -3.010 -8.271 -1.297 1.00 93.88 86 ALA A O 1
ATOM 686 N N . GLU A 1 87 ? -5.055 -7.370 -1.464 1.00 94.69 87 GLU A N 1
ATOM 687 C CA . GLU A 1 87 ? -5.045 -7.304 -2.928 1.00 94.69 87 GLU A CA 1
ATOM 688 C C . GLU A 1 87 ? -4.033 -6.270 -3.432 1.00 94.69 87 GLU A C 1
ATOM 690 O O . GLU A 1 87 ? -3.285 -6.532 -4.380 1.00 94.69 87 GLU A O 1
ATOM 695 N N . ILE A 1 88 ? -3.950 -5.126 -2.746 1.00 95.81 88 ILE A N 1
ATOM 696 C CA . ILE A 1 88 ? -2.973 -4.078 -3.048 1.00 95.81 88 ILE A CA 1
ATOM 697 C C . ILE A 1 88 ? -1.547 -4.599 -2.823 1.00 95.81 88 ILE A C 1
ATOM 699 O O . ILE A 1 88 ? -0.679 -4.401 -3.679 1.00 95.81 88 ILE A O 1
ATOM 703 N N . LEU A 1 89 ? -1.306 -5.292 -1.704 1.00 95.12 89 LE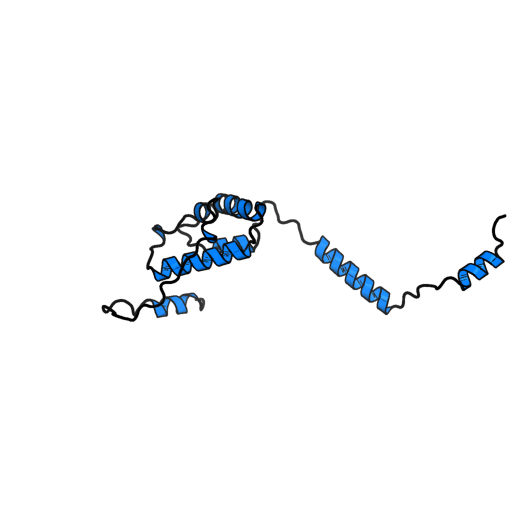U A N 1
ATOM 704 C CA . LEU A 1 89 ? -0.003 -5.877 -1.375 1.00 95.12 89 LEU A CA 1
ATOM 705 C C . LEU A 1 89 ? 0.407 -6.966 -2.380 1.00 95.12 89 LEU A C 1
ATOM 707 O O . LEU A 1 89 ? 1.522 -6.951 -2.903 1.00 95.12 89 LEU A O 1
ATOM 711 N N . LEU A 1 90 ? -0.508 -7.873 -2.730 1.00 94.00 90 LEU A N 1
ATOM 712 C CA . LEU A 1 90 ? -0.245 -8.900 -3.738 1.00 94.00 90 LEU A CA 1
ATOM 713 C C . LEU A 1 90 ? 0.038 -8.275 -5.114 1.00 94.00 90 LEU A C 1
ATOM 715 O O . LEU A 1 90 ? 0.944 -8.711 -5.828 1.00 94.00 90 LEU A O 1
ATOM 719 N N . GLY A 1 91 ? -0.703 -7.225 -5.480 1.00 93.56 91 GLY A N 1
ATOM 720 C CA . GLY A 1 91 ? -0.465 -6.442 -6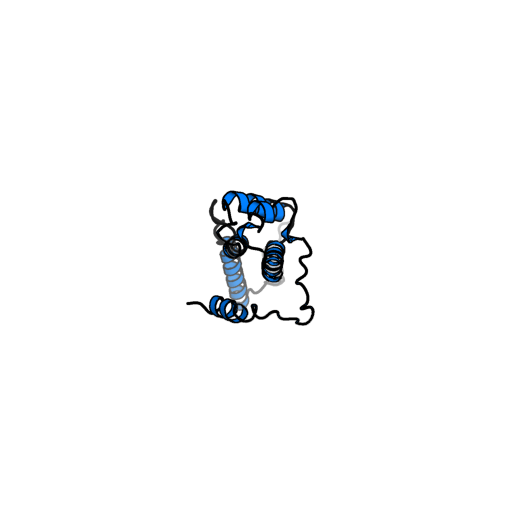.690 1.00 93.56 91 GLY A CA 1
ATOM 721 C C . GLY A 1 91 ? 0.906 -5.772 -6.716 1.00 93.56 91 GLY A C 1
ATOM 722 O O . GLY A 1 91 ? 1.565 -5.772 -7.758 1.00 93.56 91 GLY A O 1
ATOM 723 N N . LEU A 1 92 ? 1.373 -5.271 -5.571 1.00 95.38 92 LEU A N 1
ATOM 724 C CA . LEU A 1 92 ? 2.722 -4.734 -5.418 1.00 95.38 92 LEU A CA 1
ATOM 725 C C . LEU A 1 92 ? 3.789 -5.804 -5.665 1.00 95.38 92 LEU A C 1
ATOM 727 O O . LEU A 1 92 ? 4.704 -5.580 -6.457 1.00 95.38 92 LEU A O 1
ATOM 731 N N . HIS A 1 93 ? 3.657 -6.982 -5.056 1.00 93.19 93 HIS A N 1
ATOM 732 C CA . HIS A 1 93 ? 4.610 -8.074 -5.267 1.00 93.19 93 HIS A CA 1
ATOM 733 C C . HIS A 1 93 ? 4.667 -8.509 -6.734 1.00 93.19 93 HIS A C 1
ATOM 735 O O . HIS A 1 93 ? 5.757 -8.649 -7.289 1.00 93.19 93 HIS A O 1
ATOM 741 N N . ARG A 1 94 ? 3.511 -8.639 -7.403 1.00 94.50 94 ARG A N 1
ATOM 742 C CA . ARG A 1 94 ? 3.460 -8.924 -8.848 1.00 94.50 94 ARG A CA 1
ATOM 743 C C . ARG A 1 94 ? 4.172 -7.849 -9.667 1.00 94.50 94 ARG A C 1
ATOM 745 O O . ARG A 1 94 ? 4.933 -8.178 -10.575 1.00 94.50 94 ARG A O 1
ATOM 752 N N . TYR A 1 95 ? 3.940 -6.579 -9.344 1.00 93.81 95 TYR A N 1
ATOM 753 C CA . TYR A 1 95 ? 4.558 -5.453 -10.036 1.00 93.81 95 TYR A CA 1
ATOM 754 C C . TYR A 1 95 ? 6.086 -5.466 -9.916 1.00 93.81 95 TYR A C 1
ATOM 756 O O . TYR A 1 95 ? 6.783 -5.385 -10.930 1.00 93.81 95 TYR A O 1
ATOM 764 N N . LEU A 1 96 ? 6.605 -5.604 -8.694 1.00 93.06 96 LEU A N 1
ATOM 765 C CA . LEU A 1 96 ? 8.044 -5.622 -8.433 1.00 93.06 96 LEU A CA 1
ATOM 766 C C . LEU A 1 96 ? 8.710 -6.855 -9.055 1.00 93.06 96 LEU A C 1
ATOM 768 O O . LEU A 1 96 ? 9.757 -6.725 -9.688 1.00 93.06 96 LEU A O 1
ATOM 772 N N . ALA A 1 97 ? 8.074 -8.026 -8.961 1.00 89.19 97 ALA A N 1
ATOM 773 C CA . ALA A 1 97 ? 8.559 -9.249 -9.594 1.00 89.19 97 ALA A CA 1
ATOM 774 C C . ALA A 1 97 ? 8.622 -9.118 -11.122 1.00 89.19 97 ALA A C 1
ATOM 776 O O . ALA A 1 97 ? 9.620 -9.494 -11.735 1.00 89.19 97 ALA A O 1
ATOM 777 N N . HIS A 1 98 ? 7.593 -8.538 -11.746 1.00 90.31 98 HIS A N 1
ATOM 778 C CA . HIS A 1 98 ? 7.591 -8.279 -13.183 1.00 90.31 98 HIS A CA 1
ATOM 779 C C . HIS A 1 98 ? 8.689 -7.293 -13.581 1.00 90.31 98 HIS A C 1
ATOM 781 O O . HIS A 1 98 ? 9.447 -7.578 -14.506 1.00 90.31 98 HIS A O 1
ATOM 787 N N . ALA A 1 99 ? 8.807 -6.170 -12.869 1.00 89.75 99 ALA A N 1
ATOM 788 C CA . ALA A 1 99 ? 9.827 -5.166 -13.141 1.00 89.75 99 ALA A CA 1
ATOM 789 C C . ALA A 1 99 ? 11.243 -5.749 -13.030 1.00 89.75 99 ALA A C 1
ATOM 791 O O . ALA A 1 99 ? 12.080 -5.498 -13.896 1.00 89.75 99 ALA A O 1
ATOM 792 N N . HIS A 1 100 ? 11.483 -6.589 -12.023 1.00 87.88 100 HIS A N 1
ATOM 793 C CA . HIS A 1 100 ? 12.731 -7.326 -11.877 1.00 87.88 100 HIS A CA 1
ATOM 794 C C . HIS A 1 100 ? 12.955 -8.310 -13.037 1.00 87.88 100 HIS A C 1
ATOM 796 O O . HIS A 1 100 ? 14.034 -8.333 -13.626 1.00 87.88 100 HIS A O 1
ATOM 802 N N . ALA A 1 101 ? 11.931 -9.077 -13.422 1.00 87.31 101 ALA A N 1
ATOM 803 C CA . ALA A 1 101 ? 12.030 -10.071 -14.490 1.00 87.31 101 ALA A CA 1
ATOM 804 C C . ALA A 1 101 ? 12.362 -9.464 -15.865 1.00 87.31 101 ALA A C 1
ATOM 806 O O . ALA A 1 101 ? 13.046 -10.101 -16.663 1.00 87.31 101 ALA A O 1
ATOM 807 N N . ILE A 1 102 ? 11.910 -8.238 -16.142 1.00 88.38 102 ILE A N 1
ATOM 808 C CA . ILE A 1 102 ? 12.245 -7.513 -17.379 1.00 88.38 102 ILE A CA 1
ATOM 809 C C . ILE A 1 102 ? 13.499 -6.628 -17.246 1.00 88.38 102 ILE A C 1
ATOM 811 O O . ILE A 1 102 ? 13.843 -5.923 -18.190 1.00 88.38 102 ILE A O 1
ATOM 815 N N . GLY A 1 103 ? 14.172 -6.634 -16.090 1.00 88.12 103 GLY A N 1
ATOM 816 C CA . GLY A 1 103 ? 15.383 -5.844 -15.847 1.00 88.12 103 GLY A CA 1
ATOM 817 C C . GLY A 1 103 ? 15.143 -4.334 -15.742 1.00 88.12 103 GLY A C 1
ATOM 818 O O . GLY A 1 103 ? 16.019 -3.546 -16.091 1.00 88.12 103 GLY A O 1
ATOM 819 N N . THR A 1 104 ? 13.959 -3.907 -15.295 1.00 86.44 104 THR A N 1
ATOM 820 C CA . THR A 1 104 ? 13.652 -2.482 -15.106 1.00 86.44 104 THR A CA 1
ATOM 821 C C . THR A 1 104 ? 14.437 -1.917 -13.930 1.00 86.44 104 THR A C 1
ATOM 823 O O . THR A 1 104 ? 14.315 -2.391 -12.802 1.00 86.44 104 THR A O 1
ATOM 826 N N . GLU A 1 105 ? 15.201 -0.854 -14.176 1.00 85.00 105 GLU A N 1
ATOM 827 C CA . GLU A 1 105 ? 15.883 -0.127 -13.106 1.00 85.00 105 GLU A CA 1
ATOM 828 C C . GLU A 1 105 ? 14.881 0.554 -12.158 1.00 85.00 105 GLU A C 1
ATOM 830 O O . GLU A 1 105 ? 13.840 1.069 -12.580 1.00 85.00 105 GLU A O 1
ATOM 835 N N . THR A 1 106 ? 15.234 0.655 -10.875 1.00 83.94 106 THR A N 1
ATOM 836 C CA . THR A 1 106 ? 14.379 1.254 -9.835 1.00 83.94 106 THR A CA 1
ATOM 837 C C . THR A 1 106 ? 13.942 2.680 -10.177 1.00 83.94 106 THR A C 1
ATOM 839 O O . THR A 1 106 ? 12.791 3.044 -9.946 1.00 83.94 106 THR A O 1
ATOM 842 N N . LYS A 1 107 ? 14.795 3.472 -10.842 1.00 88.25 107 LYS A N 1
ATOM 843 C CA . LYS A 1 107 ? 14.495 4.838 -11.318 1.00 88.25 107 LYS A CA 1
ATOM 844 C C . LYS A 1 107 ? 13.401 4.930 -12.391 1.00 88.25 107 LYS A C 1
ATOM 846 O O . LYS A 1 107 ? 13.032 6.043 -12.767 1.00 88.25 107 LYS A O 1
ATOM 851 N N . TYR A 1 108 ? 12.891 3.807 -12.889 1.00 89.94 108 TYR A N 1
ATOM 852 C CA . TYR A 1 108 ? 11.757 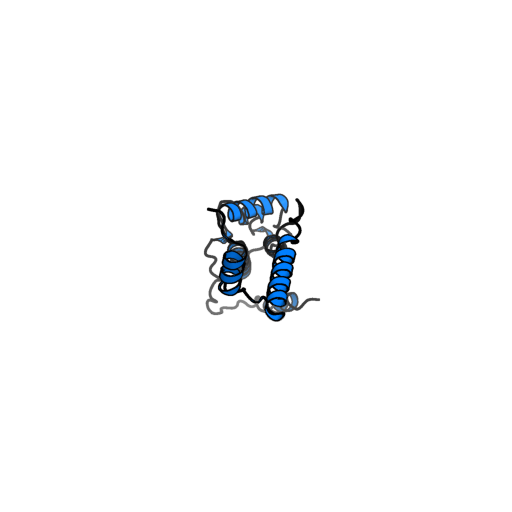3.740 -13.814 1.00 89.94 108 TYR A CA 1
ATOM 853 C C . TYR A 1 108 ? 10.504 3.138 -13.171 1.00 89.94 108 TYR A C 1
ATOM 855 O O . TYR A 1 108 ? 9.428 3.195 -13.767 1.00 89.94 108 TYR A O 1
ATOM 863 N N . LEU A 1 109 ? 10.594 2.628 -11.937 1.00 94.31 109 LEU A N 1
ATOM 864 C CA . LEU A 1 109 ? 9.409 2.184 -11.210 1.00 94.31 109 LEU A CA 1
ATOM 865 C C . LEU A 1 109 ? 8.501 3.373 -10.902 1.00 94.31 109 LEU A C 1
ATOM 867 O O . LEU A 1 109 ? 8.963 4.505 -10.743 1.00 94.31 109 LEU A O 1
ATOM 871 N N . LYS A 1 110 ? 7.199 3.131 -10.797 1.00 93.94 110 LYS A N 1
ATOM 872 C CA . LYS A 1 110 ? 6.238 4.160 -10.398 1.00 93.94 110 LYS A CA 1
ATOM 873 C C . LYS A 1 110 ? 6.544 4.631 -8.976 1.00 93.94 110 LYS A C 1
ATOM 875 O O . LYS A 1 110 ? 7.035 3.854 -8.160 1.00 93.94 110 LYS A O 1
ATOM 880 N N . LEU A 1 111 ? 6.247 5.893 -8.672 1.00 96.75 111 LEU A N 1
ATOM 881 C CA . LEU A 1 111 ? 6.269 6.363 -7.286 1.00 96.75 111 LEU A CA 1
ATOM 882 C C . LEU A 1 111 ? 5.154 5.672 -6.495 1.00 96.75 111 LEU A C 1
ATOM 884 O O . LEU A 1 111 ? 4.079 5.452 -7.052 1.00 96.75 111 LEU A O 1
ATOM 888 N N . ALA A 1 112 ? 5.365 5.387 -5.209 1.00 95.56 112 ALA A N 1
ATOM 889 C CA . ALA A 1 112 ? 4.378 4.675 -4.391 1.00 95.56 112 ALA A CA 1
ATOM 890 C C . ALA A 1 112 ? 3.004 5.372 -4.386 1.00 95.56 112 ALA A C 1
ATOM 892 O O . ALA A 1 112 ? 1.975 4.720 -4.525 1.00 95.56 112 ALA A O 1
ATOM 893 N N . ALA A 1 113 ? 2.970 6.709 -4.328 1.00 96.06 113 ALA A N 1
ATOM 894 C CA . ALA A 1 113 ? 1.720 7.473 -4.410 1.00 96.06 113 ALA A CA 1
ATOM 895 C C . ALA A 1 113 ? 1.000 7.340 -5.764 1.00 96.06 113 ALA A C 1
ATOM 897 O O . ALA A 1 113 ? -0.226 7.366 -5.804 1.00 96.06 113 ALA A O 1
ATOM 898 N N . THR A 1 114 ? 1.746 7.184 -6.862 1.00 96.56 114 THR A N 1
ATOM 899 C CA . THR A 1 114 ? 1.173 6.893 -8.183 1.00 96.56 114 THR A CA 1
ATOM 900 C C . THR A 1 114 ? 0.693 5.449 -8.246 1.00 96.56 114 THR A C 1
ATOM 902 O O . THR A 1 114 ? -0.401 5.191 -8.727 1.00 96.56 114 THR A O 1
ATOM 905 N N . PHE A 1 115 ? 1.484 4.504 -7.733 1.00 97.00 115 PHE A N 1
ATOM 906 C CA . PHE A 1 115 ? 1.147 3.084 -7.734 1.00 97.00 115 PHE A CA 1
ATOM 907 C C . PHE A 1 115 ? -0.131 2.781 -6.939 1.00 97.00 115 PHE A C 1
ATOM 909 O O . PHE A 1 115 ? -1.021 2.106 -7.448 1.00 97.00 115 PHE A O 1
ATOM 916 N N . PHE A 1 116 ? -0.265 3.351 -5.738 1.00 96.50 116 PHE A N 1
ATOM 917 C CA . PHE A 1 116 ? -1.484 3.279 -4.925 1.00 96.50 116 PHE A CA 1
ATOM 918 C C . PHE A 1 116 ? -2.552 4.306 -5.335 1.00 96.50 116 PHE A C 1
ATOM 920 O O . PHE A 1 116 ? -3.498 4.532 -4.585 1.00 96.50 116 PHE A O 1
ATOM 927 N N . GLY A 1 117 ? -2.376 4.978 -6.473 1.00 94.88 117 GLY A N 1
ATOM 928 C CA . GLY A 1 117 ? -3.250 6.037 -6.963 1.00 94.88 117 GLY A CA 1
ATOM 929 C C . GLY A 1 117 ? -4.646 5.557 -7.388 1.00 94.88 117 GLY A C 1
ATOM 930 O O . GLY A 1 117 ? -4.975 4.375 -7.265 1.00 94.88 117 GLY A O 1
ATOM 931 N N . PRO A 1 118 ? -5.481 6.475 -7.906 1.00 93.25 118 PRO A N 1
ATOM 932 C CA . PRO A 1 118 ? -6.836 6.164 -8.370 1.00 93.25 118 PRO A CA 1
ATOM 933 C C . PRO A 1 118 ? -6.870 5.250 -9.604 1.00 93.25 118 PRO A C 1
ATOM 935 O O . PRO A 1 118 ? -7.887 4.610 -9.836 1.00 93.25 118 PRO A O 1
ATOM 938 N N . ASP A 1 119 ? -5.769 5.161 -10.357 1.00 94.56 119 ASP A N 1
ATOM 939 C CA . ASP A 1 119 ? -5.641 4.305 -11.547 1.00 94.56 119 ASP A CA 1
ATOM 940 C C . ASP A 1 119 ? -5.362 2.827 -11.207 1.00 94.56 119 ASP A C 1
ATOM 942 O O . ASP A 1 119 ? -5.117 2.025 -12.106 1.00 94.56 119 ASP A O 1
ATOM 946 N N . GLU A 1 120 ? -5.348 2.474 -9.915 1.00 93.94 120 GLU A N 1
ATOM 947 C CA . GLU A 1 120 ? -5.283 1.094 -9.411 1.00 93.94 120 GLU A CA 1
ATOM 948 C C . GLU A 1 120 ? -4.182 0.244 -10.062 1.00 93.94 120 GLU A C 1
ATOM 950 O O . GLU A 1 120 ? -4.393 -0.887 -10.499 1.00 93.94 120 GLU A O 1
ATOM 955 N N . HIS A 1 121 ? -2.952 0.758 -10.121 1.00 95.31 121 HIS A N 1
ATOM 956 C CA . HIS A 1 121 ? -1.855 0.040 -10.778 1.00 95.31 121 HIS A CA 1
ATOM 957 C C . HIS A 1 121 ? -1.516 -1.318 -10.142 1.00 95.31 121 HIS A C 1
ATOM 959 O O . HIS A 1 121 ? -0.831 -2.114 -10.783 1.00 95.31 121 HIS A O 1
ATOM 965 N N . PHE A 1 122 ? -1.986 -1.595 -8.924 1.00 94.38 122 PHE A N 1
ATOM 966 C CA . PHE A 1 122 ? -1.904 -2.905 -8.270 1.00 94.38 122 PHE A CA 1
ATOM 967 C C . PHE A 1 122 ? -2.835 -3.963 -8.901 1.00 94.38 122 PHE A C 1
ATOM 969 O O . PHE A 1 122 ? -2.528 -5.159 -8.849 1.00 94.38 122 PHE A O 1
ATOM 976 N N . ALA A 1 123 ? -3.929 -3.537 -9.541 1.00 94.56 123 ALA A N 1
ATOM 977 C CA . ALA A 1 123 ? -4.898 -4.402 -10.217 1.00 94.56 123 ALA A CA 1
ATOM 978 C C . ALA A 1 123 ? -4.461 -4.795 -11.642 1.00 94.56 123 ALA A C 1
ATOM 980 O O . ALA A 1 123 ? -5.069 -5.659 -12.273 1.00 94.56 123 ALA A O 1
ATOM 981 N N . ALA A 1 124 ? -3.388 -4.193 -12.165 1.00 93.25 124 ALA A N 1
ATOM 982 C CA . ALA A 1 124 ? -2.876 -4.524 -13.488 1.00 93.25 124 ALA A CA 1
ATOM 983 C C . ALA A 1 124 ? -2.355 -5.974 -13.564 1.00 93.25 124 ALA A C 1
ATOM 985 O O . ALA A 1 124 ? -1.730 -6.496 -12.635 1.00 93.25 124 ALA A O 1
ATOM 986 N N . ASN A 1 125 ? -2.572 -6.615 -14.717 1.00 91.94 125 ASN A N 1
ATOM 987 C CA . ASN A 1 125 ? -2.126 -7.984 -14.973 1.00 91.94 125 ASN A CA 1
ATOM 988 C C . ASN A 1 125 ? -0.628 -8.028 -15.332 1.00 91.94 125 ASN A C 1
ATOM 990 O O . ASN A 1 125 ? -0.251 -8.055 -16.505 1.00 91.94 125 ASN A O 1
ATOM 994 N N . TYR A 1 126 ? 0.236 -8.007 -14.316 1.00 88.00 126 TYR A N 1
ATOM 995 C CA . TYR A 1 126 ? 1.679 -8.163 -14.495 1.00 88.00 126 TYR A CA 1
ATOM 996 C C . TYR A 1 126 ? 2.037 -9.631 -14.744 1.00 88.00 126 TYR A C 1
ATOM 998 O O . TYR A 1 126 ? 2.098 -10.444 -13.823 1.00 88.00 126 TYR A O 1
ATOM 1006 N N . VAL A 1 127 ? 2.300 -9.965 -16.006 1.00 85.81 127 VAL A N 1
ATOM 1007 C CA . VAL A 1 127 ? 2.727 -11.308 -16.410 1.00 85.81 127 VAL A CA 1
ATOM 1008 C C . VAL A 1 127 ? 4.239 -11.414 -16.246 1.00 85.81 127 VAL A C 1
ATOM 1010 O O . VAL A 1 127 ? 4.984 -10.649 -16.861 1.00 85.81 127 VAL A O 1
ATOM 1013 N N . MET A 1 128 ? 4.725 -12.361 -15.442 1.00 76.75 128 MET A N 1
ATOM 1014 C CA . MET A 1 128 ? 6.150 -12.689 -15.475 1.00 76.75 128 MET A CA 1
ATOM 1015 C C . MET A 1 128 ? 6.469 -13.288 -16.847 1.00 76.75 128 MET A C 1
ATOM 1017 O O . MET A 1 128 ? 5.752 -14.200 -17.269 1.00 76.75 128 MET A O 1
ATOM 1021 N N . PRO A 1 129 ? 7.497 -12.805 -17.568 1.00 66.25 129 PRO A N 1
ATOM 1022 C CA . PRO A 1 129 ? 7.926 -13.458 -18.791 1.00 66.25 129 PRO A CA 1
ATOM 1023 C C . PRO A 1 129 ? 8.271 -14.908 -18.442 1.00 66.25 129 PRO A C 1
ATOM 1025 O O . PRO A 1 129 ? 9.281 -15.178 -17.796 1.00 66.25 129 PRO A O 1
ATOM 1028 N N . SER A 1 130 ? 7.386 -15.839 -18.823 1.00 51.84 130 SER A N 1
ATOM 1029 C CA . SER A 1 130 ? 7.672 -17.272 -18.787 1.00 51.84 130 SER A CA 1
ATOM 1030 C C . SER A 1 130 ? 9.014 -17.442 -19.471 1.00 51.84 130 SER A C 1
ATOM 1032 O O . SER A 1 130 ? 9.191 -16.894 -20.563 1.00 51.84 130 SER A O 1
ATOM 1034 N N . ALA A 1 131 ? 9.960 -18.095 -18.794 1.00 54.38 131 ALA A N 1
ATOM 1035 C CA . ALA A 1 131 ? 11.315 -18.292 -19.274 1.00 54.38 131 ALA A CA 1
ATOM 1036 C C . ALA A 1 131 ? 11.276 -18.867 -20.698 1.00 54.38 131 ALA A C 1
ATOM 1038 O O . ALA A 1 131 ? 11.207 -20.078 -20.902 1.00 54.38 131 ALA A O 1
ATOM 1039 N N . LYS A 1 132 ? 11.303 -17.989 -21.706 1.00 44.56 132 LYS A N 1
ATOM 1040 C CA . LYS A 1 132 ? 11.568 -18.375 -23.080 1.00 44.56 132 LYS A CA 1
ATOM 1041 C C . LYS A 1 132 ? 13.017 -18.812 -23.069 1.00 44.56 132 LYS A C 1
ATOM 1043 O O . LYS A 1 132 ? 13.910 -17.983 -22.942 1.00 44.56 132 LYS A O 1
ATOM 1048 N N . GLN A 1 133 ? 13.173 -20.131 -23.069 1.00 44.66 133 GLN A N 1
ATOM 1049 C CA . GLN A 1 133 ? 14.331 -20.907 -23.484 1.00 44.66 133 GLN A CA 1
ATOM 1050 C C . GLN A 1 133 ? 15.569 -20.054 -23.764 1.00 44.66 133 GLN A C 1
ATOM 1052 O O . GLN A 1 133 ? 15.655 -19.334 -24.758 1.00 44.66 133 GLN A O 1
ATOM 1057 N N . SER A 1 134 ? 16.519 -20.186 -22.844 1.00 44.47 134 SER A N 1
ATOM 1058 C CA . SER A 1 134 ? 17.936 -19.887 -22.993 1.00 44.47 134 SER A CA 1
ATOM 1059 C C . SER A 1 134 ? 18.410 -19.761 -24.445 1.00 44.47 134 SER A C 1
ATOM 1061 O O . SER A 1 134 ? 18.559 -20.758 -25.144 1.00 44.47 134 SER A O 1
ATOM 1063 N N . ASN A 1 135 ? 18.791 -18.548 -24.823 1.00 43.41 135 ASN A N 1
ATOM 1064 C CA . ASN A 1 135 ? 20.026 -18.333 -25.565 1.00 43.41 135 ASN A CA 1
ATOM 1065 C C . ASN A 1 135 ? 20.831 -17.307 -24.770 1.00 43.41 135 ASN A C 1
ATOM 1067 O O . ASN A 1 135 ? 20.733 -16.099 -24.974 1.00 43.41 135 ASN A O 1
ATOM 1071 N N . LEU A 1 136 ? 21.566 -17.811 -23.773 1.00 43.91 136 LEU A N 1
ATOM 1072 C CA . LEU A 1 136 ? 22.463 -17.007 -22.954 1.00 43.91 136 LEU A CA 1
ATOM 1073 C C . LEU A 1 136 ? 23.617 -16.503 -23.833 1.00 43.91 136 LEU A C 1
ATOM 1075 O O . LEU A 1 136 ? 24.542 -17.248 -24.154 1.00 43.91 136 LEU A O 1
ATOM 1079 N N . GLY A 1 137 ? 23.614 -15.208 -24.138 1.00 39.22 137 GLY A N 1
ATOM 1080 C CA . GLY A 1 137 ? 24.871 -14.472 -24.184 1.00 39.22 137 GLY A CA 1
ATOM 1081 C C . GLY A 1 137 ? 25.459 -14.470 -22.771 1.00 39.22 137 GLY A C 1
ATOM 1082 O O . GLY A 1 137 ? 24.748 -14.189 -21.806 1.00 39.22 137 GLY A O 1
ATOM 1083 N N . LYS A 1 138 ? 26.727 -14.864 -22.632 1.00 43.16 138 LYS A N 1
ATOM 1084 C CA . LYS A 1 138 ? 27.468 -15.023 -21.367 1.00 43.16 138 LYS A CA 1
ATOM 1085 C C . LYS A 1 138 ? 27.507 -13.730 -20.522 1.00 43.16 138 LYS A C 1
ATOM 1087 O O . LYS A 1 138 ? 28.510 -13.032 -20.535 1.00 43.16 138 LYS A O 1
ATOM 1092 N N . ALA A 1 139 ? 26.442 -13.403 -19.792 1.00 48.16 139 ALA A N 1
ATOM 1093 C CA . ALA A 1 139 ? 26.439 -12.289 -18.830 1.00 48.16 139 ALA A CA 1
ATOM 1094 C C . ALA A 1 139 ? 25.368 -12.403 -17.721 1.00 48.16 139 ALA A C 1
ATOM 1096 O O . ALA A 1 139 ? 25.186 -11.467 -16.954 1.00 48.16 139 ALA A O 1
ATOM 1097 N N . GLY A 1 140 ? 24.641 -13.524 -17.626 1.00 48.28 140 GLY A N 1
ATOM 1098 C CA . GLY A 1 140 ? 23.441 -13.628 -16.777 1.00 48.28 140 GLY A CA 1
ATOM 1099 C C . GLY A 1 140 ? 23.524 -14.581 -15.583 1.00 48.28 140 GLY A C 1
ATOM 1100 O O . GLY A 1 140 ? 22.500 -14.840 -14.965 1.00 48.28 140 GLY A O 1
ATOM 1101 N N . GLN A 1 141 ? 24.690 -15.149 -15.261 1.00 43.91 141 GLN A N 1
ATOM 1102 C CA . GLN A 1 141 ? 24.793 -16.163 -14.193 1.00 43.91 141 GLN A CA 1
ATOM 1103 C C . GLN A 1 141 ? 25.216 -15.605 -12.820 1.00 43.91 141 GLN A C 1
ATOM 1105 O O . GLN A 1 141 ? 25.376 -16.374 -11.880 1.00 43.91 141 GLN A O 1
ATOM 1110 N N . ALA A 1 142 ? 25.360 -14.283 -12.665 1.00 44.03 142 ALA A N 1
ATOM 1111 C CA . ALA A 1 142 ? 25.782 -13.676 -11.396 1.00 44.03 142 ALA A CA 1
ATOM 1112 C C . ALA A 1 142 ? 24.624 -13.204 -10.488 1.00 44.03 142 ALA A C 1
ATOM 1114 O O . ALA A 1 142 ? 24.835 -13.001 -9.298 1.00 44.03 142 ALA A O 1
ATOM 1115 N N . THR A 1 143 ? 23.399 -13.047 -11.000 1.00 50.81 143 THR A N 1
ATOM 1116 C CA . THR A 1 143 ? 22.308 -12.374 -10.262 1.00 50.81 143 THR A CA 1
ATOM 1117 C C . THR A 1 143 ? 21.366 -13.310 -9.504 1.00 50.81 143 THR A C 1
ATOM 1119 O O . THR A 1 143 ? 20.672 -12.859 -8.598 1.00 50.81 143 THR A O 1
ATOM 1122 N N . ALA A 1 144 ? 21.377 -14.616 -9.792 1.00 43.81 144 ALA A N 1
ATOM 1123 C CA . ALA A 1 144 ? 20.549 -15.588 -9.067 1.00 43.81 144 ALA A CA 1
ATOM 1124 C C . ALA A 1 144 ? 21.067 -15.884 -7.644 1.00 43.81 144 ALA A C 1
ATOM 1126 O O . ALA A 1 144 ? 20.282 -16.216 -6.763 1.00 43.81 144 ALA A O 1
ATOM 1127 N N . ARG A 1 145 ? 22.375 -15.723 -7.391 1.00 49.75 145 ARG A N 1
ATOM 1128 C CA . ARG A 1 145 ? 22.974 -15.970 -6.067 1.00 49.75 145 ARG A CA 1
ATOM 1129 C C . ARG A 1 145 ? 22.757 -14.803 -5.094 1.00 49.75 145 ARG A C 1
ATOM 1131 O O . ARG A 1 145 ? 22.472 -15.036 -3.927 1.00 49.75 145 ARG A O 1
ATOM 1138 N N . ALA A 1 146 ? 22.788 -13.569 -5.602 1.00 45.31 146 ALA A N 1
ATOM 1139 C CA . ALA A 1 146 ? 22.622 -12.358 -4.795 1.00 45.31 146 ALA A CA 1
ATOM 1140 C C . ALA A 1 146 ? 21.180 -12.163 -4.287 1.00 45.31 146 ALA A C 1
ATOM 1142 O O . ALA A 1 146 ? 20.977 -11.614 -3.209 1.00 45.31 146 ALA A O 1
ATOM 1143 N N . ALA A 1 147 ? 20.180 -12.646 -5.036 1.00 43.56 147 ALA A N 1
ATOM 1144 C CA . ALA A 1 147 ? 18.777 -12.600 -4.622 1.00 43.56 147 ALA A CA 1
ATOM 1145 C C . ALA A 1 147 ? 18.459 -13.601 -3.492 1.00 43.56 147 ALA A C 1
ATOM 1147 O O . ALA A 1 147 ? 17.656 -13.290 -2.617 1.00 43.56 147 ALA A O 1
ATOM 1148 N N . GLN A 1 148 ? 19.123 -14.765 -3.473 1.00 46.12 148 GLN A N 1
ATOM 1149 C CA . GLN A 1 148 ? 19.009 -15.740 -2.381 1.00 46.12 148 GLN A CA 1
ATOM 1150 C C . GLN A 1 148 ? 19.730 -15.237 -1.115 1.00 46.12 148 GLN A C 1
ATOM 1152 O O . GLN A 1 148 ? 19.209 -15.357 -0.014 1.00 46.12 148 GLN A O 1
ATOM 1157 N N . GLU A 1 149 ? 20.896 -14.600 -1.278 1.00 42.62 149 GLU A N 1
ATOM 1158 C CA . GLU A 1 149 ? 21.696 -14.035 -0.178 1.00 42.62 149 GLU A CA 1
ATOM 1159 C C . GLU A 1 149 ? 21.036 -12.809 0.493 1.00 42.62 149 GLU A C 1
ATOM 1161 O O . GLU A 1 149 ? 21.344 -12.511 1.643 1.00 42.62 149 GLU A O 1
ATOM 1166 N N . TRP A 1 150 ? 20.096 -12.131 -0.179 1.00 48.94 150 TRP A N 1
ATOM 1167 C CA . TRP A 1 150 ? 19.315 -11.021 0.390 1.00 48.94 150 TRP A CA 1
ATOM 1168 C C . TRP A 1 150 ? 18.093 -11.463 1.211 1.00 48.94 150 TRP A C 1
ATOM 1170 O O . TRP A 1 150 ? 17.638 -10.704 2.063 1.00 48.94 150 TRP A O 1
ATOM 1180 N N . MET A 1 151 ? 17.562 -12.672 0.988 1.00 47.91 151 MET A N 1
ATOM 1181 C CA . MET A 1 151 ? 16.444 -13.204 1.785 1.00 47.91 151 MET A CA 1
ATOM 1182 C C . MET A 1 151 ? 16.897 -13.862 3.101 1.00 47.91 151 MET A C 1
ATOM 1184 O O . MET A 1 151 ? 16.097 -13.948 4.027 1.00 47.91 151 MET A O 1
ATOM 1188 N N . ASP A 1 152 ? 18.164 -14.278 3.213 1.00 43.84 152 ASP A N 1
ATOM 1189 C CA . ASP A 1 152 ? 18.706 -15.016 4.373 1.00 43.84 152 ASP A CA 1
ATOM 1190 C C . ASP A 1 152 ? 19.340 -14.130 5.468 1.00 43.84 152 ASP A C 1
ATOM 1192 O O . ASP A 1 152 ? 19.909 -14.646 6.424 1.00 43.84 152 ASP A O 1
ATOM 1196 N N . GLY A 1 153 ? 19.219 -12.801 5.363 1.00 48.56 153 GLY A N 1
ATOM 1197 C CA . GLY A 1 153 ? 19.503 -11.860 6.455 1.00 48.56 153 GLY A CA 1
ATOM 1198 C C . GLY A 1 153 ? 20.943 -11.873 6.994 1.00 48.56 153 GLY A C 1
ATOM 1199 O O . GLY A 1 153 ? 21.282 -12.621 7.912 1.00 48.56 153 GLY A O 1
ATOM 1200 N N . LYS A 1 154 ? 21.773 -10.945 6.510 1.00 39.31 154 LYS A N 1
ATOM 1201 C CA . LYS A 1 154 ? 23.003 -10.516 7.191 1.00 39.31 154 LYS A CA 1
ATOM 1202 C C . LYS A 1 154 ? 23.033 -9.011 7.381 1.00 39.31 154 LYS A C 1
ATOM 1204 O O . LYS A 1 154 ? 22.697 -8.302 6.408 1.00 39.31 154 LYS A O 1
#

Secondary structure (DSSP, 8-state):
-PPPHHHHHHHHHHS------HHHHHHHHHHHHHHHHHHTSPPPPTT---HHHHHHHHHS-HHHH--HHHHHHHHHHHHHTT--HHHHHHHHHHHHHHHHHTT--GGGSPPHHHHTSTT-TTSS-------------S--SSHHHHHHHHHS--

Radius of gyration: 29.59 Å; chains: 1; bounding box: 85×35×74 Å